Protein AF-A0A5T1RJD1-F1 (afdb_monomer)

Structure (mmCIF, N/CA/C/O backbone):
data_AF-A0A5T1RJD1-F1
#
_entry.id   AF-A0A5T1RJD1-F1
#
loop_
_atom_site.group_PDB
_atom_site.id
_atom_site.type_symbol
_atom_site.label_atom_id
_atom_site.label_alt_id
_atom_site.label_comp_id
_atom_site.label_asym_id
_atom_site.label_entity_id
_atom_site.label_seq_id
_atom_site.pdbx_PDB_ins_code
_atom_site.Cartn_x
_atom_site.Cartn_y
_atom_site.Cartn_z
_atom_site.occupancy
_atom_site.B_iso_or_equiv
_atom_site.auth_seq_id
_atom_site.auth_comp_id
_atom_site.auth_asym_id
_atom_site.auth_atom_id
_atom_site.pdbx_PDB_model_num
ATOM 1 N N . LYS A 1 1 ? -13.302 -8.783 0.224 1.00 84.00 1 LYS A N 1
ATOM 2 C CA . LYS A 1 1 ? -13.433 -9.454 1.541 1.00 84.00 1 LYS A CA 1
ATOM 3 C C . LYS A 1 1 ? -14.315 -8.735 2.582 1.00 84.00 1 LYS A C 1
ATOM 5 O O . LYS A 1 1 ? -15.089 -9.413 3.242 1.00 84.00 1 LYS A O 1
ATOM 10 N N . TYR A 1 2 ? -14.283 -7.399 2.720 1.00 90.81 2 TYR A N 1
ATOM 11 C CA . TYR A 1 2 ? -14.983 -6.676 3.805 1.00 90.81 2 TYR A CA 1
ATOM 12 C C . TYR A 1 2 ? -16.125 -5.749 3.321 1.00 90.81 2 TYR A C 1
ATOM 14 O O . TYR A 1 2 ? -15.949 -4.535 3.278 1.00 90.81 2 TYR A O 1
ATOM 22 N N . PRO A 1 3 ? -17.316 -6.272 2.962 1.00 91.12 3 PRO A N 1
ATOM 23 C CA . PRO A 1 3 ? -18.386 -5.473 2.345 1.00 91.12 3 PRO A CA 1
ATOM 24 C C . PRO A 1 3 ? -19.071 -4.476 3.295 1.00 91.12 3 PRO A C 1
ATOM 26 O O . PRO A 1 3 ? -19.774 -3.583 2.838 1.00 91.12 3 PRO A O 1
ATOM 29 N N . LYS A 1 4 ? -18.894 -4.636 4.613 1.00 92.31 4 LYS A N 1
ATOM 30 C CA . LYS A 1 4 ? -19.453 -3.749 5.651 1.00 92.31 4 LYS A CA 1
ATOM 31 C C . LYS A 1 4 ? -18.432 -2.740 6.186 1.00 92.31 4 LYS A C 1
ATOM 33 O O . LYS A 1 4 ? -18.689 -2.096 7.197 1.00 92.31 4 LYS A O 1
ATOM 38 N N . VAL A 1 5 ? -17.270 -2.636 5.544 1.00 93.19 5 VAL A N 1
ATOM 39 C CA . VAL A 1 5 ? -16.204 -1.710 5.930 1.00 93.19 5 VAL A CA 1
ATOM 40 C C . VAL A 1 5 ? -16.118 -0.605 4.891 1.00 93.19 5 VAL A C 1
ATOM 42 O O . VAL A 1 5 ? -16.161 -0.859 3.690 1.00 93.19 5 VAL A O 1
ATOM 45 N N . THR A 1 6 ? -16.005 0.634 5.354 1.00 92.44 6 THR A N 1
ATOM 46 C CA . THR A 1 6 ? -15.785 1.805 4.505 1.00 92.44 6 THR A CA 1
ATOM 47 C C . THR A 1 6 ? -14.609 2.590 5.057 1.00 92.44 6 THR A C 1
ATOM 49 O O . THR A 1 6 ? -14.565 2.879 6.250 1.00 92.44 6 THR A O 1
ATOM 52 N N . PHE A 1 7 ? -13.664 2.936 4.185 1.00 91.44 7 PHE A N 1
ATOM 53 C CA . PHE A 1 7 ? -12.556 3.821 4.522 1.00 91.44 7 PHE A CA 1
ATOM 54 C C . PHE A 1 7 ? -12.954 5.258 4.207 1.00 91.44 7 PHE A C 1
ATOM 56 O O . PHE A 1 7 ? -13.388 5.561 3.095 1.00 91.44 7 PHE A O 1
ATOM 63 N N . ILE A 1 8 ? -12.804 6.137 5.193 1.00 89.12 8 ILE A N 1
ATOM 64 C CA . ILE A 1 8 ? -13.094 7.564 5.072 1.00 89.12 8 ILE A CA 1
ATOM 65 C C . ILE A 1 8 ? -11.790 8.309 5.322 1.00 89.12 8 ILE A C 1
ATOM 67 O O . ILE A 1 8 ? -11.074 8.012 6.277 1.00 89.12 8 ILE A O 1
ATOM 71 N N . ALA A 1 9 ? -11.472 9.269 4.455 1.00 88.12 9 ALA A N 1
ATOM 72 C CA . ALA A 1 9 ? -10.319 10.131 4.662 1.00 88.12 9 ALA A CA 1
ATOM 73 C C . ALA A 1 9 ? -10.529 10.958 5.939 1.00 88.12 9 ALA A C 1
ATOM 75 O O . ALA A 1 9 ? -11.438 11.782 6.005 1.00 88.12 9 ALA A O 1
ATOM 76 N N . GLY A 1 10 ? -9.692 10.720 6.949 1.00 82.31 10 GLY A N 1
ATOM 77 C CA . GLY A 1 10 ? -9.812 11.373 8.253 1.00 82.31 10 GLY A CA 1
ATOM 78 C C . GLY A 1 10 ? -9.209 12.781 8.327 1.00 82.31 10 GLY A C 1
ATOM 79 O O . GLY A 1 10 ? -9.414 13.477 9.316 1.00 82.31 10 GLY A O 1
ATOM 80 N N . GLY A 1 11 ? -8.497 13.219 7.284 1.00 82.12 11 GLY A N 1
ATOM 81 C CA . GLY A 1 11 ? -7.815 14.513 7.257 1.00 82.12 11 GLY A CA 1
ATOM 82 C C . GLY A 1 11 ? -6.465 14.465 7.974 1.00 82.12 11 GLY A C 1
ATOM 83 O O . GLY A 1 11 ? -5.672 13.561 7.730 1.00 82.12 11 GLY A O 1
ATOM 84 N N . ASN A 1 12 ? -6.185 15.461 8.813 1.00 80.88 12 ASN A N 1
ATOM 85 C CA . ASN A 1 12 ? -4.912 15.581 9.524 1.00 80.88 12 ASN A CA 1
ATOM 86 C C . ASN A 1 12 ? -4.795 14.536 10.651 1.00 80.88 12 ASN A C 1
ATOM 88 O O . ASN A 1 12 ? -5.691 14.424 11.490 1.00 80.88 12 ASN A O 1
ATOM 92 N N . CYS A 1 13 ? -3.667 13.820 10.705 1.00 78.25 13 CYS A N 1
ATOM 93 C CA . CYS A 1 13 ? -3.349 12.858 11.763 1.00 78.25 13 CYS A CA 1
ATOM 94 C C . CYS A 1 13 ? -3.460 13.464 13.170 1.00 78.25 13 CYS A C 1
ATOM 96 O O . CYS A 1 13 ? -4.015 12.825 14.061 1.00 78.25 13 CYS A O 1
ATOM 98 N N . GLU A 1 14 ? -3.010 14.706 13.368 1.00 81.81 14 GLU A N 1
ATOM 99 C CA . GLU A 1 14 ? -3.071 15.366 14.680 1.00 81.81 14 GLU A CA 1
ATOM 100 C C . GLU A 1 14 ? -4.502 15.647 15.135 1.00 81.81 14 GLU A C 1
ATOM 102 O O . GLU A 1 14 ? -4.802 15.605 16.326 1.00 81.81 14 GLU A O 1
ATOM 107 N N . ASP A 1 15 ? -5.419 15.880 14.197 1.00 81.62 15 ASP A N 1
ATOM 108 C CA . ASP A 1 15 ? -6.827 16.042 14.539 1.00 81.62 15 ASP A CA 1
ATOM 109 C C . ASP A 1 15 ? -7.476 14.695 14.854 1.00 81.62 15 ASP A C 1
ATOM 111 O O . ASP A 1 15 ? -8.318 14.621 15.747 1.00 81.62 15 ASP A O 1
ATOM 115 N N . LEU A 1 16 ? -7.087 13.614 14.171 1.00 83.31 16 LEU A N 1
ATOM 116 C CA . LEU A 1 16 ? -7.596 12.267 14.455 1.00 83.31 16 LEU A CA 1
ATOM 117 C C . LEU A 1 16 ? -7.187 11.760 15.841 1.00 83.31 16 LEU A C 1
ATOM 119 O O . LEU A 1 16 ? -7.964 11.038 16.470 1.00 83.31 16 LEU A O 1
ATOM 123 N N . LYS A 1 17 ? -6.013 12.165 16.336 1.00 82.69 17 LYS A N 1
ATOM 124 C CA . LYS A 1 17 ? -5.526 11.819 17.680 1.00 82.69 17 LYS A CA 1
ATOM 125 C C . LYS A 1 17 ? -6.353 12.438 18.809 1.00 82.69 17 LYS A C 1
ATOM 127 O O . LYS A 1 17 ? -6.344 11.916 19.913 1.00 82.69 17 LYS A O 1
ATOM 132 N N . LYS A 1 18 ? -7.098 13.516 18.551 1.00 83.12 18 LYS A N 1
ATOM 133 C CA . LYS A 1 18 ? -7.912 14.177 19.579 1.00 83.12 18 LYS A CA 1
ATOM 134 C C . LYS A 1 18 ? -9.168 13.368 19.914 1.00 83.12 18 LYS A C 1
ATOM 136 O O . LYS A 1 18 ? -9.891 12.906 19.022 1.00 83.12 18 LYS A O 1
ATOM 141 N N . ASP A 1 19 ? -9.477 13.269 21.204 1.00 74.19 19 ASP A N 1
ATOM 142 C CA . ASP A 1 19 ? -10.718 12.659 21.707 1.00 74.19 19 ASP A CA 1
ATOM 143 C C . ASP A 1 19 ? -11.966 13.465 21.323 1.00 74.19 19 ASP A C 1
ATOM 145 O O . ASP A 1 19 ? -13.071 12.932 21.210 1.00 74.19 19 ASP A O 1
ATOM 149 N N . ASP A 1 20 ? -11.811 14.769 21.091 1.00 77.69 20 ASP A N 1
ATOM 150 C CA . ASP A 1 20 ? -12.900 15.668 20.730 1.00 77.69 20 ASP A CA 1
ATOM 151 C C . ASP A 1 20 ? -13.057 15.903 19.226 1.00 77.69 20 ASP A C 1
ATOM 153 O O . ASP A 1 20 ? -13.802 16.804 18.835 1.00 77.69 20 ASP A O 1
ATOM 157 N N . ASN A 1 21 ? -12.435 15.063 18.390 1.00 82.69 21 ASN A N 1
ATOM 158 C CA . ASN A 1 21 ? -12.548 15.161 16.940 1.00 82.69 21 ASN A CA 1
ATOM 159 C C . ASN A 1 21 ? -14.026 15.192 16.505 1.00 82.69 21 ASN A C 1
ATOM 161 O O . ASN A 1 21 ? -14.750 14.194 16.584 1.00 82.69 21 ASN A O 1
ATOM 165 N N . GLN A 1 22 ? -14.470 16.360 16.033 1.00 83.88 22 GLN A N 1
ATOM 166 C CA . GLN A 1 22 ? -15.875 16.617 15.714 1.00 83.88 22 GLN A CA 1
ATOM 167 C C . GLN A 1 22 ? -16.388 15.717 14.587 1.00 83.88 22 GLN A C 1
ATOM 169 O O . GLN A 1 22 ? -17.535 15.278 14.634 1.00 83.88 22 GLN A O 1
ATOM 174 N N . SER A 1 23 ? -15.539 15.403 13.606 1.00 84.31 23 SER A N 1
ATOM 175 C CA . SER A 1 23 ? -15.890 14.523 12.490 1.00 84.31 23 SER A CA 1
ATOM 176 C C . SER A 1 23 ? -16.157 13.099 12.969 1.00 84.31 23 SER A C 1
ATOM 178 O O . SER A 1 23 ? -17.139 12.489 12.555 1.00 84.31 23 SER A O 1
ATOM 180 N N . VAL A 1 24 ? -15.326 12.580 13.879 1.00 86.62 24 VAL A N 1
ATOM 181 C CA . VAL A 1 24 ? -15.525 11.251 14.474 1.00 86.62 24 VAL A CA 1
ATOM 182 C C . VAL A 1 24 ? -16.795 11.233 15.318 1.00 86.62 24 VAL A C 1
ATOM 184 O O . VAL A 1 24 ? -17.649 10.387 15.079 1.00 86.62 24 VAL A O 1
ATOM 187 N N . LYS A 1 25 ? -16.993 12.219 16.201 1.00 88.06 25 LYS A N 1
ATOM 188 C CA . LYS A 1 25 ? -18.215 12.326 17.021 1.00 88.06 25 LYS A CA 1
ATOM 189 C C . LYS A 1 25 ? -19.490 12.402 16.180 1.00 88.06 25 LYS A C 1
ATOM 191 O O . LYS A 1 25 ? -20.503 11.793 16.518 1.00 88.06 25 LYS A O 1
ATOM 196 N N . LEU A 1 26 ? -19.448 13.136 15.068 1.00 89.12 26 LEU A N 1
ATOM 197 C CA . LEU A 1 26 ? -20.565 13.212 14.131 1.00 89.12 26 LEU A CA 1
ATOM 198 C C . LEU A 1 26 ? -20.851 11.848 13.488 1.00 89.12 26 LEU A C 1
ATOM 200 O O . LEU A 1 26 ? -22.011 11.452 13.388 1.00 89.12 26 LEU A O 1
ATOM 204 N N . LEU A 1 27 ? -19.811 11.118 13.075 1.00 89.25 27 LEU A N 1
ATOM 205 C CA . LEU A 1 27 ? -19.966 9.775 12.518 1.00 89.25 27 LEU A CA 1
ATOM 206 C C . LEU A 1 27 ? -20.512 8.787 13.556 1.00 89.25 27 LEU A C 1
ATOM 208 O O . LEU A 1 27 ? -21.395 8.007 13.213 1.00 89.25 27 LEU A O 1
ATOM 212 N N . GLU A 1 28 ? -20.060 8.844 14.811 1.00 89.69 28 GLU A N 1
ATOM 213 C CA . GLU A 1 28 ? -20.589 8.011 15.906 1.00 89.69 28 GLU A CA 1
ATOM 214 C C . GLU A 1 28 ? -22.075 8.290 16.153 1.00 89.69 28 GLU A C 1
ATOM 216 O O . GLU A 1 28 ? -22.863 7.363 16.339 1.00 89.69 28 GLU A O 1
ATOM 221 N N . TYR A 1 29 ? -22.476 9.563 16.092 1.00 91.44 29 TYR A N 1
ATOM 222 C CA . TYR A 1 29 ? -23.868 9.971 16.258 1.00 91.44 29 TYR A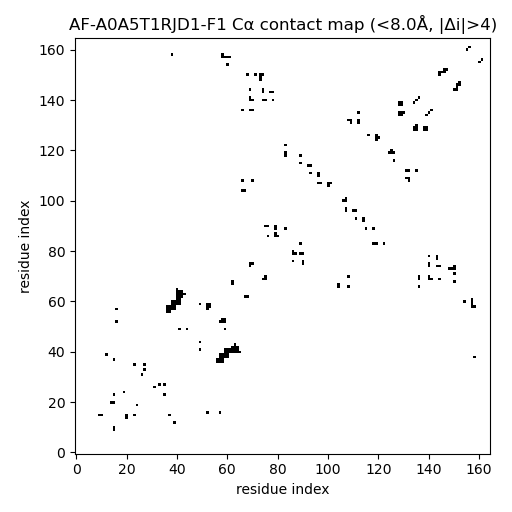 CA 1
ATOM 223 C C . TYR A 1 29 ? -24.771 9.489 15.112 1.00 91.44 29 TYR A C 1
ATOM 225 O O . TYR A 1 29 ? -25.875 9.002 15.355 1.00 91.44 29 TYR A O 1
ATOM 233 N N . ILE A 1 30 ? -24.315 9.606 13.859 1.00 93.88 30 ILE A N 1
ATOM 234 C CA . ILE A 1 30 ? -25.089 9.202 12.671 1.00 93.88 30 ILE A CA 1
ATOM 235 C C . ILE A 1 30 ? -25.097 7.674 12.498 1.00 93.88 30 ILE A C 1
ATOM 237 O O . ILE A 1 30 ? -26.081 7.107 12.019 1.00 93.88 30 ILE A O 1
ATOM 241 N N . LEU A 1 31 ? -24.015 6.994 12.888 1.00 92.06 31 LEU A N 1
ATOM 242 C CA . LEU A 1 31 ? -23.809 5.555 12.712 1.00 92.06 31 LEU A CA 1
ATOM 243 C C . LEU A 1 31 ? -23.624 4.837 14.065 1.00 92.06 31 LEU A C 1
ATOM 245 O O . LEU A 1 31 ? -22.618 4.156 14.266 1.00 92.06 31 LEU A O 1
ATOM 249 N N . PRO 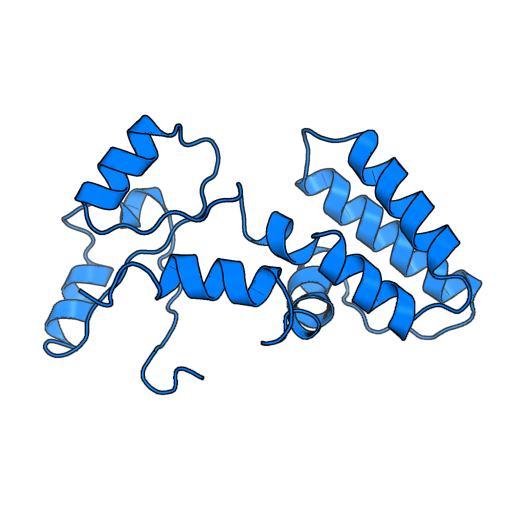A 1 32 ? -24.611 4.886 14.979 1.00 88.31 32 PRO A N 1
ATOM 250 C CA . PRO A 1 32 ? -24.452 4.434 16.368 1.00 88.31 32 PRO A CA 1
ATOM 251 C C . PRO A 1 32 ? -24.242 2.920 16.529 1.00 88.31 32 PRO A C 1
ATOM 253 O O . PRO A 1 32 ? -23.938 2.443 17.617 1.00 88.31 32 PRO A O 1
ATOM 256 N N . LYS A 1 33 ? -24.443 2.138 15.462 1.00 91.69 33 LYS A N 1
ATOM 257 C CA . LYS A 1 33 ? -24.231 0.681 15.436 1.00 91.69 33 LYS A CA 1
ATOM 258 C C . LYS A 1 33 ? -22.990 0.275 14.633 1.00 91.69 33 LYS A C 1
ATOM 260 O O . LYS A 1 33 ? -22.829 -0.903 14.319 1.00 91.69 33 LYS A O 1
ATOM 265 N N . THR A 1 34 ? -22.139 1.234 14.278 1.00 91.50 34 THR A N 1
ATOM 266 C CA . THR A 1 34 ? -20.908 1.009 13.518 1.00 91.50 34 THR A CA 1
ATOM 267 C C . THR A 1 34 ? -19.705 1.181 14.432 1.00 91.50 34 THR A C 1
ATOM 269 O O . THR A 1 34 ? -19.610 2.155 15.171 1.00 91.50 34 THR A O 1
ATOM 272 N N . LYS A 1 35 ? -18.754 0.246 14.359 1.00 89.69 35 LYS A N 1
ATOM 273 C CA . LYS A 1 35 ? -17.452 0.402 15.012 1.00 89.69 35 LYS A CA 1
ATOM 274 C C . LYS A 1 35 ? -16.607 1.373 14.192 1.00 89.69 35 LYS A C 1
ATOM 276 O O . LYS A 1 35 ? -16.304 1.086 13.033 1.00 89.69 35 LYS A O 1
ATOM 281 N N . ILE A 1 36 ? -16.230 2.498 14.789 1.00 89.56 36 ILE A N 1
ATOM 282 C CA . ILE A 1 36 ? -15.302 3.448 14.176 1.00 89.56 36 ILE A CA 1
ATOM 283 C C . ILE A 1 36 ? -13.891 3.114 14.639 1.00 89.56 36 ILE A C 1
ATOM 285 O O . ILE A 1 36 ? -13.638 2.942 15.827 1.00 89.56 36 ILE A O 1
ATOM 289 N N . ILE A 1 37 ? -12.983 2.991 13.677 1.00 89.19 37 ILE A N 1
ATOM 290 C CA . ILE A 1 37 ? -11.575 2.691 13.913 1.00 89.19 37 ILE A CA 1
ATOM 291 C C . ILE A 1 37 ? -10.772 3.829 13.298 1.00 89.19 37 ILE A C 1
ATOM 293 O O . ILE A 1 37 ? -10.942 4.146 12.119 1.00 89.19 37 ILE A O 1
ATOM 297 N N . LYS A 1 38 ? -9.901 4.440 14.100 1.00 91.88 38 LYS A N 1
ATOM 298 C CA . LYS A 1 38 ? -8.934 5.429 13.623 1.00 91.88 38 LYS A CA 1
ATOM 299 C C . LYS A 1 38 ? -7.695 4.679 13.132 1.00 91.88 38 LYS A C 1
ATOM 301 O O . LYS A 1 38 ? -7.198 3.804 13.837 1.00 91.88 38 LYS A O 1
ATOM 306 N N . LEU A 1 39 ? -7.220 5.007 11.934 1.00 92.50 39 LEU A N 1
ATOM 307 C CA . LEU A 1 39 ? -6.026 4.423 11.322 1.00 92.50 39 LEU A CA 1
ATOM 308 C C . LEU A 1 39 ? -5.099 5.555 10.884 1.00 92.50 39 LEU A C 1
ATOM 310 O O . LEU A 1 39 ? -5.549 6.452 10.170 1.00 92.50 39 LEU A O 1
ATOM 314 N N . ILE A 1 40 ? -3.835 5.499 11.295 1.00 92.88 40 ILE A N 1
ATOM 315 C CA . ILE A 1 40 ? -2.814 6.480 10.914 1.00 92.88 40 ILE A CA 1
ATOM 316 C C . ILE A 1 40 ? -1.527 5.800 10.436 1.00 92.88 40 ILE A C 1
ATOM 318 O O . ILE A 1 40 ? -1.244 4.646 10.773 1.00 92.88 40 ILE A O 1
ATOM 322 N N . ASP A 1 41 ? -0.747 6.546 9.660 1.00 91.81 41 ASP A N 1
ATOM 323 C CA . ASP A 1 41 ? 0.623 6.194 9.301 1.00 91.81 41 ASP A CA 1
ATOM 324 C C . ASP A 1 41 ? 1.522 6.133 10.550 1.00 91.81 41 ASP A C 1
ATOM 326 O O . ASP A 1 41 ? 1.251 6.778 11.567 1.00 91.81 41 ASP A O 1
ATOM 330 N N . ARG A 1 42 ? 2.603 5.343 10.490 1.00 91.44 42 ARG A N 1
ATOM 331 C CA . ARG A 1 42 ? 3.578 5.297 11.590 1.00 91.44 42 ARG A CA 1
ATOM 332 C C . ARG A 1 42 ? 4.386 6.580 11.685 1.00 91.44 42 ARG A C 1
ATOM 334 O O . ARG A 1 42 ? 4.779 6.958 12.785 1.00 91.44 42 ARG A O 1
ATOM 341 N N . ASP A 1 43 ? 4.664 7.223 10.557 1.00 89.25 43 ASP A N 1
ATOM 342 C CA . ASP A 1 43 ? 5.587 8.350 10.460 1.00 89.25 43 ASP A CA 1
ATOM 343 C C . ASP A 1 43 ? 6.897 8.054 11.214 1.00 89.25 43 ASP A C 1
ATOM 345 O O . ASP A 1 43 ? 7.582 7.068 10.932 1.00 89.25 43 ASP A O 1
ATOM 349 N N . THR A 1 44 ? 7.229 8.888 12.198 1.00 89.12 44 THR A N 1
ATOM 350 C CA . THR A 1 44 ? 8.409 8.765 13.057 1.00 89.12 44 THR A CA 1
ATOM 351 C C . THR A 1 44 ? 8.062 8.324 14.479 1.00 89.12 44 THR A C 1
ATOM 353 O O . THR A 1 44 ? 8.912 8.450 15.357 1.00 89.12 44 THR A O 1
ATOM 356 N N . HIS A 1 45 ? 6.839 7.833 14.727 1.00 90.56 45 HIS A N 1
ATOM 357 C CA . HIS A 1 45 ? 6.421 7.434 16.070 1.00 90.56 45 HIS A CA 1
ATOM 358 C C . HIS A 1 45 ? 7.276 6.267 16.589 1.00 90.56 45 HIS A C 1
ATOM 360 O O . HIS A 1 45 ? 7.524 5.257 15.909 1.00 90.56 45 HIS A O 1
ATOM 366 N N . THR A 1 46 ? 7.721 6.423 17.828 1.00 93.19 46 THR A N 1
ATOM 367 C CA . THR A 1 46 ? 8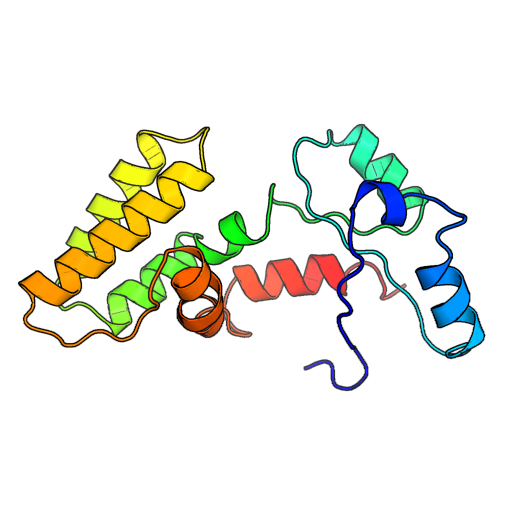.422 5.412 18.615 1.00 93.19 46 THR A CA 1
ATOM 368 C C . THR A 1 46 ? 7.473 4.291 19.033 1.00 93.19 46 THR A C 1
ATOM 370 O O . THR A 1 46 ? 6.250 4.433 19.010 1.00 93.19 46 THR A O 1
ATOM 373 N N . ASP A 1 47 ? 8.025 3.152 19.449 1.00 93.38 47 ASP A N 1
ATOM 374 C CA . ASP A 1 47 ? 7.198 2.036 19.919 1.00 93.38 47 ASP A CA 1
ATOM 375 C C . ASP A 1 47 ? 6.408 2.375 21.196 1.00 93.38 47 ASP A C 1
ATOM 377 O O . ASP A 1 47 ? 5.355 1.785 21.432 1.00 93.38 47 ASP A O 1
ATOM 381 N N . GLU A 1 48 ? 6.887 3.319 22.013 1.00 94.56 48 GLU A N 1
ATOM 382 C CA . GLU A 1 48 ? 6.167 3.819 23.192 1.00 94.56 48 GLU A CA 1
ATOM 383 C C . GLU A 1 48 ? 4.968 4.680 22.785 1.00 94.56 48 GLU A C 1
ATOM 385 O O . GLU A 1 48 ? 3.846 4.379 23.186 1.00 94.56 48 GLU A O 1
ATOM 390 N N . GLU A 1 49 ? 5.160 5.649 21.886 1.00 92.94 49 GLU A N 1
ATOM 391 C CA . GLU A 1 49 ? 4.059 6.462 21.349 1.00 92.94 49 GLU A CA 1
ATOM 392 C C . GLU A 1 49 ? 3.003 5.598 20.649 1.00 92.94 49 GLU A C 1
ATOM 394 O O . GLU A 1 49 ? 1.802 5.828 20.786 1.00 92.94 49 GLU A O 1
ATOM 399 N N . ILE A 1 50 ? 3.427 4.554 19.933 1.00 93.25 50 ILE A N 1
ATOM 400 C CA . ILE A 1 50 ? 2.508 3.599 19.306 1.00 93.25 50 ILE A CA 1
ATOM 401 C C . ILE A 1 50 ? 1.694 2.844 20.357 1.00 93.25 50 ILE A C 1
ATOM 403 O O . ILE A 1 50 ? 0.506 2.603 20.140 1.00 93.25 50 ILE A O 1
ATOM 407 N N . LYS A 1 51 ? 2.284 2.448 21.490 1.00 91.94 51 LYS A N 1
ATOM 408 C CA . LYS A 1 51 ? 1.526 1.807 22.579 1.00 91.94 51 LYS A CA 1
ATOM 409 C C . LYS A 1 51 ? 0.472 2.756 23.138 1.00 91.94 51 LYS A C 1
ATOM 411 O O . LYS A 1 51 ? -0.676 2.341 23.285 1.00 91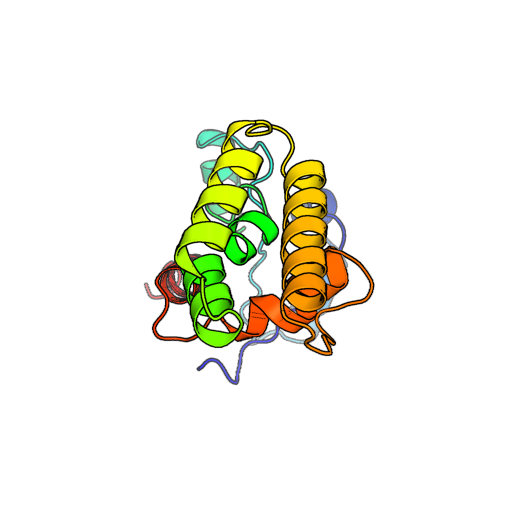.94 51 LYS A O 1
ATOM 416 N N . ASP A 1 52 ? 0.827 4.016 23.363 1.00 92.44 52 ASP A N 1
ATOM 417 C CA . ASP A 1 52 ? -0.105 5.023 23.874 1.00 92.44 52 ASP A CA 1
ATOM 418 C C . ASP A 1 52 ? -1.255 5.297 22.895 1.00 92.44 52 ASP A C 1
ATOM 420 O O . ASP A 1 52 ? -2.415 5.352 23.301 1.00 92.44 52 ASP A O 1
ATOM 424 N N . LEU A 1 53 ? -0.965 5.371 21.594 1.00 91.81 53 LEU A N 1
ATOM 425 C CA . LEU A 1 53 ? -1.978 5.513 20.543 1.00 91.81 53 LEU A CA 1
ATOM 426 C C . LEU A 1 53 ? -2.896 4.285 20.453 1.00 91.81 53 LEU A C 1
ATOM 428 O O . LEU A 1 53 ? -4.115 4.427 20.342 1.00 91.81 53 LEU A O 1
ATOM 432 N N . ASN A 1 54 ? -2.343 3.073 20.568 1.00 90.31 54 ASN A N 1
ATOM 433 C CA . ASN A 1 54 ? -3.152 1.852 20.596 1.00 90.31 54 ASN A CA 1
ATOM 434 C C . ASN A 1 54 ? -4.071 1.809 21.831 1.00 90.31 54 ASN A C 1
ATOM 436 O O . ASN A 1 54 ? -5.217 1.382 21.708 1.00 90.31 54 ASN A O 1
ATOM 440 N N . ASN A 1 55 ? -3.618 2.301 22.993 1.00 88.06 55 ASN A N 1
ATOM 441 C CA . ASN A 1 55 ? -4.454 2.423 24.197 1.00 88.06 55 ASN A CA 1
ATOM 442 C C . ASN A 1 55 ? -5.632 3.399 24.001 1.00 88.06 55 ASN A C 1
ATOM 444 O O . ASN A 1 55 ? -6.652 3.279 24.676 1.00 88.06 55 ASN A O 1
ATOM 448 N N . GLN A 1 56 ? -5.522 4.328 23.047 1.00 87.12 56 GLN A N 1
ATOM 449 C CA . GLN A 1 56 ? -6.587 5.246 22.625 1.00 87.12 56 GLN A CA 1
ATOM 450 C C . GLN A 1 56 ? -7.449 4.680 21.478 1.00 87.12 56 GLN A C 1
ATOM 452 O O . GLN A 1 56 ? -8.208 5.413 20.844 1.00 87.12 56 GLN A O 1
ATOM 457 N N . ASN A 1 57 ? -7.351 3.376 21.188 1.00 86.88 57 ASN A N 1
ATOM 458 C CA . ASN A 1 57 ? -8.022 2.708 20.066 1.00 86.88 57 ASN A CA 1
ATOM 459 C C . ASN A 1 57 ? -7.660 3.282 18.680 1.00 86.88 57 ASN A C 1
ATOM 461 O O . ASN A 1 57 ? -8.458 3.217 17.739 1.00 86.88 57 ASN A O 1
ATOM 465 N N . ILE A 1 58 ? -6.452 3.835 18.535 1.00 91.31 58 ILE A N 1
ATOM 466 C CA . ILE A 1 58 ? -5.904 4.280 17.252 1.00 91.31 58 ILE A CA 1
ATOM 467 C C . ILE A 1 58 ? -4.966 3.194 16.731 1.00 91.31 58 ILE A C 1
ATOM 469 O O . ILE A 1 58 ? -3.953 2.878 17.351 1.00 91.31 58 ILE A O 1
ATOM 473 N N . ILE A 1 59 ? -5.293 2.633 15.569 1.00 93.44 59 ILE A N 1
ATOM 474 C CA . ILE A 1 59 ? -4.413 1.701 14.869 1.00 93.44 59 ILE A CA 1
ATOM 475 C C . ILE A 1 59 ? -3.330 2.506 14.156 1.00 93.44 59 ILE A C 1
ATOM 477 O O . ILE A 1 59 ? -3.618 3.432 13.397 1.00 93.44 59 ILE A O 1
ATOM 481 N N . VAL A 1 60 ? -2.080 2.113 14.373 1.00 93.62 60 VAL A N 1
ATOM 482 C CA . VAL A 1 60 ? -0.916 2.664 13.677 1.00 93.62 60 VAL A CA 1
ATOM 483 C C . VAL A 1 60 ? -0.376 1.605 12.719 1.00 93.62 60 VAL A C 1
ATOM 485 O O . VAL A 1 60 ? -0.267 0.434 13.094 1.00 93.62 60 VAL A O 1
ATOM 488 N N . LEU A 1 61 ? -0.059 1.997 11.482 1.00 93.81 61 LEU A N 1
ATOM 489 C CA . LEU A 1 61 ? 0.619 1.116 10.528 1.00 93.81 61 LEU A CA 1
ATOM 490 C C . LEU A 1 61 ? 2.003 0.685 11.048 1.00 93.81 61 LEU A C 1
ATOM 492 O O . LEU A 1 61 ? 2.611 1.339 11.890 1.00 93.81 61 LEU A O 1
ATOM 496 N N . ASN A 1 62 ? 2.526 -0.432 10.542 1.00 91.31 62 ASN A N 1
ATOM 497 C CA . ASN A 1 62 ? 3.855 -0.907 10.942 1.00 91.31 62 ASN A CA 1
ATOM 498 C C . ASN A 1 62 ? 4.977 -0.129 10.246 1.00 91.31 62 ASN A C 1
ATOM 500 O O . ASN A 1 62 ? 6.040 0.075 10.830 1.00 91.31 62 ASN A O 1
ATOM 504 N N . LYS A 1 63 ? 4.754 0.275 8.990 1.00 90.81 63 LYS A N 1
ATOM 505 C CA . LYS A 1 63 ? 5.718 1.029 8.180 1.00 90.81 63 LYS A CA 1
ATOM 506 C C . LYS A 1 63 ? 5.392 2.521 8.213 1.00 90.81 63 LYS A C 1
ATOM 508 O O . LYS A 1 63 ? 4.257 2.903 8.485 1.00 90.81 63 LYS A O 1
ATOM 513 N N . ALA A 1 64 ? 6.398 3.347 7.914 1.00 88.00 64 ALA A N 1
ATOM 514 C CA . ALA A 1 64 ? 6.319 4.808 7.995 1.00 88.00 64 ALA A CA 1
ATOM 515 C C . ALA A 1 64 ? 5.093 5.390 7.279 1.00 88.00 64 ALA A C 1
ATOM 517 O O . ALA A 1 64 ? 4.454 6.276 7.823 1.00 88.00 64 ALA A O 1
ATOM 518 N N . ASN A 1 65 ? 4.761 4.885 6.088 1.00 88.75 65 ASN A N 1
ATOM 519 C CA . ASN A 1 65 ? 3.646 5.362 5.271 1.00 88.75 65 ASN A CA 1
ATOM 520 C C . ASN A 1 65 ? 3.161 4.289 4.284 1.00 88.75 65 ASN A C 1
ATOM 522 O O . ASN A 1 65 ? 3.830 3.271 4.063 1.00 88.75 65 ASN A O 1
ATOM 526 N N . LEU A 1 66 ? 2.017 4.545 3.644 1.00 89.56 66 LEU A N 1
ATOM 527 C CA . LEU A 1 66 ? 1.442 3.688 2.601 1.00 89.56 66 LEU A CA 1
ATOM 528 C C . LEU A 1 66 ? 2.374 3.460 1.400 1.00 89.56 66 LEU A C 1
ATOM 530 O O . LEU A 1 66 ? 2.384 2.364 0.835 1.00 89.56 66 LEU A O 1
ATOM 534 N N . GLU A 1 67 ? 3.186 4.444 1.010 1.00 89.62 67 GLU A N 1
ATOM 535 C CA . GLU A 1 67 ? 4.139 4.294 -0.093 1.00 89.62 67 GLU A CA 1
ATOM 536 C C . GLU A 1 67 ? 5.158 3.190 0.173 1.00 89.62 67 GLU A C 1
ATOM 538 O O . GLU A 1 67 ? 5.539 2.485 -0.759 1.00 89.62 67 GLU A O 1
ATOM 543 N N . THR A 1 68 ? 5.551 2.984 1.431 1.00 90.12 68 THR A N 1
ATOM 544 C CA . THR A 1 68 ? 6.478 1.908 1.807 1.00 90.12 68 THR A CA 1
ATOM 545 C C . THR A 1 68 ? 5.882 0.524 1.523 1.00 90.12 68 THR A C 1
ATOM 547 O O . THR A 1 68 ? 6.610 -0.395 1.159 1.00 90.12 68 THR A O 1
ATOM 550 N N . TYR A 1 69 ? 4.561 0.368 1.645 1.00 93.25 69 TYR A N 1
ATOM 551 C CA . TYR A 1 69 ? 3.866 -0.871 1.283 1.00 93.25 69 TYR A CA 1
ATOM 552 C C . TYR A 1 69 ? 3.732 -1.030 -0.236 1.00 93.25 69 TYR A C 1
ATOM 554 O O . TYR A 1 69 ? 3.914 -2.120 -0.768 1.00 93.25 69 TYR A O 1
ATOM 562 N N . LEU A 1 70 ? 3.433 0.060 -0.948 1.00 93.50 70 LEU A N 1
ATOM 563 C CA . LEU A 1 70 ? 3.275 0.047 -2.408 1.00 93.50 70 LEU A CA 1
ATOM 564 C C . LEU A 1 70 ? 4.601 -0.177 -3.143 1.00 93.50 70 LEU A C 1
ATOM 566 O O . LEU A 1 70 ? 4.615 -0.766 -4.218 1.00 93.50 70 LEU A O 1
ATOM 570 N N . LEU A 1 71 ? 5.703 0.297 -2.566 1.00 93.25 71 LEU A N 1
ATOM 571 C CA . LEU A 1 71 ? 7.062 0.121 -3.071 1.00 93.25 71 LEU A CA 1
ATOM 572 C C . LEU A 1 71 ? 7.771 -1.071 -2.428 1.00 93.25 71 LEU A C 1
ATOM 574 O O . LEU A 1 71 ? 8.994 -1.150 -2.518 1.00 93.25 71 LEU A O 1
ATOM 578 N N . ASP A 1 72 ? 7.060 -1.982 -1.768 1.00 94.06 72 ASP A N 1
ATOM 579 C CA . ASP A 1 72 ? 7.678 -3.196 -1.243 1.00 94.06 72 ASP A CA 1
ATOM 580 C C . ASP A 1 72 ? 8.269 -4.050 -2.379 1.00 94.06 72 ASP A C 1
ATOM 582 O O . ASP A 1 72 ? 7.791 -4.012 -3.518 1.00 94.06 72 ASP A O 1
ATOM 586 N N . ASP A 1 73 ? 9.335 -4.797 -2.084 1.00 94.31 73 ASP A N 1
ATOM 587 C CA . ASP A 1 73 ? 10.037 -5.607 -3.084 1.00 94.31 73 ASP A CA 1
ATOM 588 C C . ASP A 1 73 ? 9.112 -6.654 -3.715 1.00 94.31 73 ASP A C 1
ATOM 590 O O . ASP A 1 73 ? 9.184 -6.858 -4.924 1.00 94.31 73 ASP A O 1
ATOM 594 N N . GLU A 1 74 ? 8.182 -7.233 -2.944 1.00 96.56 74 GLU A N 1
ATOM 595 C CA . GLU A 1 74 ? 7.180 -8.173 -3.467 1.00 96.56 74 GLU A CA 1
ATOM 596 C C . GLU A 1 74 ? 6.314 -7.525 -4.561 1.00 96.56 74 GLU A C 1
ATOM 598 O O . GLU A 1 74 ? 6.088 -8.101 -5.627 1.00 96.56 74 GLU A O 1
ATOM 603 N N . ILE A 1 75 ? 5.845 -6.300 -4.320 1.00 96.81 75 ILE A N 1
ATOM 604 C CA . ILE A 1 75 ? 4.940 -5.589 -5.231 1.00 96.81 75 ILE A CA 1
ATOM 605 C C . ILE A 1 75 ? 5.680 -5.129 -6.488 1.00 96.81 75 ILE A C 1
ATOM 607 O O . ILE A 1 75 ? 5.160 -5.244 -7.601 1.00 96.81 75 ILE A O 1
ATOM 611 N N . LEU A 1 76 ? 6.909 -4.639 -6.325 1.00 95.69 76 LEU A N 1
ATOM 612 C CA . LEU A 1 76 ? 7.760 -4.231 -7.440 1.00 95.69 76 LEU A CA 1
ATOM 613 C C . LEU A 1 76 ? 8.185 -5.421 -8.302 1.00 95.69 76 LEU A C 1
ATOM 615 O O . LEU A 1 76 ? 8.227 -5.285 -9.525 1.00 95.69 76 LEU A O 1
ATOM 619 N N . GLU A 1 77 ? 8.464 -6.575 -7.696 1.00 96.75 77 GLU A N 1
ATOM 620 C CA . GLU A 1 77 ? 8.775 -7.812 -8.409 1.00 96.75 77 GLU A CA 1
ATOM 621 C C . GLU A 1 77 ? 7.600 -8.262 -9.277 1.00 96.75 77 GLU A C 1
ATOM 623 O O . GLU A 1 77 ? 7.773 -8.408 -10.489 1.00 96.75 77 GLU A O 1
ATOM 628 N N . LEU A 1 78 ? 6.399 -8.375 -8.698 1.00 97.38 78 LEU A N 1
ATOM 629 C CA . LEU A 1 78 ? 5.188 -8.732 -9.444 1.00 97.38 78 LEU A CA 1
ATOM 630 C C . LEU A 1 78 ? 4.906 -7.740 -10.580 1.00 97.38 78 LEU A C 1
ATOM 632 O O . LEU A 1 78 ? 4.559 -8.138 -11.696 1.00 97.38 78 LEU A O 1
ATOM 636 N N . PHE A 1 79 ? 5.086 -6.441 -10.324 1.00 96.12 79 PHE A N 1
ATOM 637 C CA . PHE A 1 79 ? 4.963 -5.421 -11.360 1.00 96.12 79 PHE A CA 1
ATOM 638 C C . PHE A 1 79 ? 5.974 -5.641 -12.486 1.00 96.12 79 PHE A C 1
ATOM 640 O O . PHE A 1 79 ? 5.592 -5.671 -13.656 1.00 96.12 79 PHE A O 1
ATOM 647 N N . CYS A 1 80 ? 7.257 -5.811 -12.170 1.00 95.75 80 CYS A N 1
ATOM 648 C CA . CYS A 1 80 ? 8.289 -5.923 -13.194 1.00 95.75 80 CYS A CA 1
ATOM 649 C C . CYS A 1 80 ? 8.139 -7.203 -14.022 1.00 95.75 80 CYS A C 1
ATOM 651 O O . CYS A 1 80 ? 8.225 -7.131 -15.247 1.00 95.75 80 CYS A O 1
ATOM 653 N N . GLN A 1 81 ? 7.846 -8.337 -13.380 1.00 96.25 81 GLN A N 1
ATOM 654 C CA . GLN A 1 81 ? 7.604 -9.621 -14.047 1.00 96.25 81 GLN A CA 1
ATOM 655 C C . GLN A 1 81 ? 6.473 -9.532 -15.079 1.00 96.25 81 GLN A C 1
ATOM 657 O O . GLN A 1 81 ? 6.588 -10.074 -16.176 1.00 96.25 81 GLN A O 1
ATOM 662 N N . ASN A 1 82 ? 5.403 -8.797 -14.766 1.00 94.38 82 ASN A N 1
ATOM 663 C CA . ASN A 1 82 ? 4.252 -8.673 -15.660 1.00 94.38 82 ASN A CA 1
ATOM 664 C C . ASN A 1 82 ? 4.455 -7.667 -16.803 1.00 94.38 82 ASN A C 1
ATOM 666 O O . ASN A 1 82 ? 3.667 -7.660 -17.749 1.00 94.38 82 ASN A O 1
ATOM 670 N N . ASN A 1 83 ? 5.461 -6.790 -16.724 1.00 93.44 83 ASN A N 1
ATOM 671 C CA . ASN A 1 83 ? 5.585 -5.652 -17.639 1.00 93.44 83 ASN A CA 1
ATOM 672 C C . ASN A 1 83 ? 6.877 -5.623 -18.458 1.00 93.44 83 ASN A C 1
ATOM 674 O O . ASN A 1 83 ? 6.883 -4.995 -19.521 1.00 93.44 83 ASN A O 1
ATOM 678 N N . PHE A 1 84 ? 7.946 -6.294 -18.028 1.00 94.62 84 PHE A N 1
ATOM 679 C CA . PHE A 1 84 ? 9.266 -6.207 -18.659 1.00 94.62 84 PHE A CA 1
ATOM 680 C C . PHE A 1 84 ? 9.820 -7.572 -19.029 1.00 94.62 84 PHE A C 1
ATOM 682 O O . PHE A 1 84 ? 9.624 -8.556 -18.324 1.00 94.62 84 PHE A O 1
ATOM 689 N N . THR A 1 85 ? 10.548 -7.610 -20.144 1.00 92.06 85 THR A N 1
ATOM 690 C CA . THR A 1 85 ? 11.171 -8.854 -20.618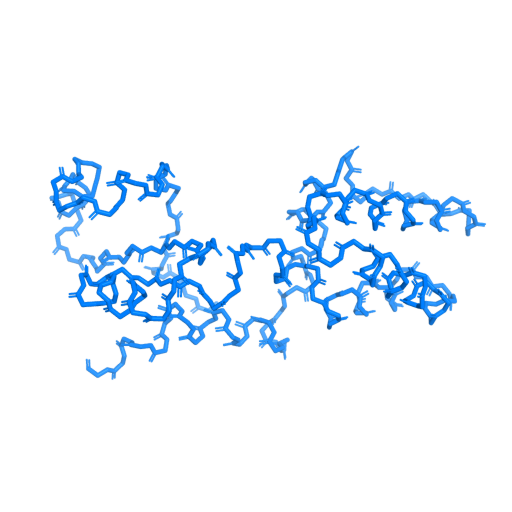 1.00 92.06 85 THR A CA 1
ATOM 691 C C . THR A 1 85 ? 12.389 -9.205 -19.765 1.00 92.06 85 THR A C 1
ATOM 693 O O . THR A 1 85 ? 12.552 -10.346 -19.346 1.00 92.06 85 THR A O 1
ATOM 696 N N . ASP A 1 86 ? 13.219 -8.204 -19.459 1.00 93.31 86 ASP A N 1
ATOM 697 C CA . ASP A 1 86 ? 14.397 -8.334 -18.593 1.00 93.31 86 ASP A CA 1
ATOM 698 C C . ASP A 1 86 ? 14.097 -7.760 -17.200 1.00 93.31 86 ASP A C 1
ATOM 700 O O . ASP A 1 86 ? 14.693 -6.782 -16.743 1.00 93.31 86 ASP A O 1
ATOM 704 N N . TYR A 1 87 ? 13.088 -8.328 -16.535 1.00 94.75 87 TYR A N 1
ATOM 705 C CA . TYR A 1 87 ? 12.604 -7.813 -15.253 1.00 94.75 87 TYR A CA 1
ATOM 706 C C . TYR A 1 87 ? 13.666 -7.884 -14.141 1.00 94.75 87 TYR A C 1
ATOM 708 O O . TYR A 1 87 ? 13.670 -7.033 -13.254 1.00 94.75 87 TYR A O 1
ATOM 716 N N . LEU A 1 88 ? 14.594 -8.848 -14.194 1.00 95.31 88 LEU A N 1
ATOM 717 C CA . LEU A 1 88 ? 15.671 -8.990 -13.205 1.00 95.31 88 LEU A CA 1
ATOM 718 C C . LEU A 1 88 ? 16.616 -7.789 -13.226 1.00 95.31 88 LEU A C 1
ATOM 720 O O . LEU A 1 88 ? 16.937 -7.238 -12.174 1.00 95.31 88 LEU A O 1
ATOM 724 N N . LYS A 1 89 ? 17.010 -7.332 -14.419 1.00 94.75 89 LYS A N 1
ATOM 725 C CA . LYS A 1 89 ? 17.836 -6.131 -14.570 1.00 94.75 89 LYS A CA 1
ATOM 726 C C . LYS A 1 89 ? 17.135 -4.884 -14.032 1.00 94.75 89 LYS A C 1
ATOM 728 O O . LYS A 1 89 ? 17.769 -4.042 -13.398 1.00 94.75 89 LYS A O 1
ATOM 733 N N . VAL A 1 90 ? 15.827 -4.776 -14.259 1.00 94.50 90 VAL A N 1
ATOM 734 C CA . VAL A 1 90 ? 15.012 -3.659 -13.757 1.00 94.50 90 VAL A CA 1
ATOM 735 C C . VAL A 1 90 ? 14.947 -3.679 -12.230 1.00 94.50 90 VAL A C 1
ATOM 737 O O . VAL A 1 90 ? 15.118 -2.639 -11.596 1.00 94.50 90 VAL A O 1
ATOM 740 N N . LEU A 1 91 ? 14.761 -4.855 -11.625 1.00 95.19 91 LEU A N 1
ATOM 741 C CA . LEU A 1 91 ? 14.750 -5.004 -10.169 1.00 95.19 91 LEU A CA 1
ATOM 742 C C . LEU A 1 91 ? 16.097 -4.653 -9.538 1.00 95.19 91 LEU A C 1
ATOM 744 O O . LEU A 1 91 ? 16.120 -3.959 -8.525 1.00 95.19 91 LEU A O 1
ATOM 748 N N . GLU A 1 92 ? 17.213 -5.060 -10.143 1.00 94.94 92 GLU A N 1
ATOM 749 C CA . GLU A 1 92 ? 18.548 -4.664 -9.678 1.00 94.94 92 GLU A CA 1
ATOM 750 C C . GLU A 1 92 ? 18.737 -3.139 -9.714 1.00 94.94 92 GLU A C 1
ATOM 752 O O . GLU A 1 92 ? 19.219 -2.553 -8.744 1.00 94.94 92 GLU A O 1
ATOM 757 N N . GLN A 1 93 ? 18.270 -2.467 -10.772 1.00 93.75 93 GLN A N 1
ATOM 758 C CA . GLN A 1 93 ? 18.298 -1.004 -10.843 1.00 93.75 93 GLN A CA 1
ATOM 759 C C . GLN A 1 93 ? 17.450 -0.356 -9.736 1.00 93.75 93 GLN A C 1
ATOM 761 O O . GLN A 1 93 ? 17.880 0.615 -9.113 1.00 93.75 93 GLN A O 1
ATOM 766 N N . ILE A 1 94 ? 16.259 -0.890 -9.453 1.00 93.56 94 ILE A N 1
ATOM 767 C CA . ILE A 1 94 ? 15.397 -0.372 -8.382 1.00 93.56 94 ILE A CA 1
ATOM 768 C C . ILE A 1 94 ? 16.041 -0.564 -7.004 1.00 93.56 94 ILE A C 1
ATOM 770 O O . ILE A 1 94 ? 15.996 0.349 -6.179 1.00 93.56 94 ILE A O 1
ATOM 774 N N . LYS A 1 95 ? 16.677 -1.713 -6.749 1.00 92.06 95 LYS A N 1
ATOM 775 C CA . LYS A 1 95 ? 17.401 -1.956 -5.492 1.00 92.06 95 LYS A CA 1
ATOM 776 C C . LYS A 1 95 ? 18.518 -0.938 -5.282 1.00 92.06 95 LYS A C 1
ATOM 778 O O . LYS A 1 95 ? 18.652 -0.418 -4.179 1.00 92.06 95 LYS A O 1
ATOM 783 N N . GLN A 1 96 ? 19.273 -0.611 -6.332 1.00 91.56 96 GLN A N 1
ATOM 784 C CA . GLN A 1 96 ? 20.321 0.413 -6.267 1.00 91.56 96 GLN A CA 1
ATOM 785 C C . GLN A 1 96 ? 19.747 1.792 -5.913 1.00 91.56 96 GLN A C 1
ATOM 787 O O . GLN A 1 96 ? 20.282 2.469 -5.040 1.00 91.56 96 GLN A O 1
ATOM 792 N N . ILE A 1 97 ? 18.620 2.180 -6.523 1.00 90.69 97 ILE A N 1
ATOM 793 C CA . ILE A 1 97 ? 17.916 3.433 -6.195 1.00 90.69 97 ILE A CA 1
ATOM 794 C C . ILE A 1 97 ? 17.526 3.463 -4.709 1.00 90.69 97 ILE A C 1
ATOM 796 O O . ILE A 1 97 ? 17.802 4.434 -4.010 1.00 90.69 97 ILE A O 1
ATOM 800 N N . LYS A 1 98 ? 16.935 2.376 -4.199 1.00 87.62 98 LYS A N 1
ATOM 801 C CA . LYS A 1 98 ? 16.538 2.277 -2.785 1.00 87.62 98 LYS A CA 1
ATOM 802 C C . LYS A 1 98 ? 17.724 2.350 -1.820 1.00 87.62 98 LYS A C 1
ATOM 804 O O . LYS A 1 98 ? 17.586 2.933 -0.750 1.00 87.62 98 LYS A O 1
ATOM 809 N N . GLN A 1 99 ? 18.865 1.757 -2.172 1.00 85.00 99 GLN A N 1
ATOM 810 C CA . GLN A 1 99 ? 20.070 1.763 -1.333 1.00 85.00 99 GLN A CA 1
ATOM 811 C C . GLN A 1 99 ? 20.732 3.142 -1.259 1.00 85.00 99 GLN A C 1
ATOM 813 O O . GLN A 1 99 ? 21.277 3.496 -0.216 1.00 85.00 99 GLN A O 1
ATOM 818 N N . ASN A 1 100 ? 20.672 3.920 -2.340 1.00 79.50 100 ASN A N 1
ATOM 819 C CA . ASN A 1 100 ? 21.308 5.234 -2.400 1.00 79.50 100 ASN A CA 1
ATOM 820 C C . ASN A 1 100 ? 20.585 6.291 -1.549 1.00 79.50 100 ASN A C 1
ATOM 822 O O . ASN A 1 100 ? 21.236 7.194 -1.031 1.00 79.50 100 ASN A O 1
ATOM 826 N N . ASP A 1 101 ? 19.267 6.169 -1.369 1.00 71.25 101 ASP A N 1
ATOM 827 C CA . ASP A 1 101 ? 18.440 7.163 -0.674 1.00 71.25 101 ASP A CA 1
ATOM 828 C C . ASP A 1 101 ? 17.504 6.516 0.368 1.00 71.25 101 ASP A C 1
ATOM 830 O O . ASP A 1 101 ? 16.306 6.793 0.425 1.00 71.25 101 ASP A O 1
ATOM 834 N N . ILE A 1 102 ? 18.067 5.675 1.248 1.00 64.19 102 ILE A N 1
ATOM 835 C CA . ILE A 1 102 ? 17.339 4.965 2.326 1.00 64.19 102 ILE A CA 1
ATOM 836 C C . ILE A 1 102 ? 16.484 5.905 3.197 1.00 64.19 102 ILE A C 1
ATOM 838 O O . ILE A 1 102 ? 15.453 5.490 3.728 1.00 64.19 102 ILE A O 1
ATOM 842 N N . HIS A 1 103 ? 16.891 7.168 3.348 1.00 62.44 103 HIS A N 1
ATOM 843 C CA . HIS A 1 103 ? 16.235 8.128 4.236 1.00 62.44 103 HIS A CA 1
ATOM 844 C C . HIS A 1 103 ? 15.198 9.037 3.552 1.00 62.44 103 HIS A C 1
ATOM 846 O O . HIS A 1 103 ? 14.428 9.683 4.260 1.00 62.44 103 HIS A O 1
ATOM 852 N N . ASP A 1 104 ? 15.129 9.083 2.213 1.00 72.88 104 ASP A N 1
ATOM 853 C CA . ASP A 1 104 ? 14.182 9.940 1.480 1.00 72.88 104 ASP A CA 1
ATOM 854 C C . ASP A 1 104 ? 13.296 9.127 0.528 1.00 72.88 104 ASP A C 1
ATOM 856 O O . ASP A 1 104 ? 13.468 9.090 -0.694 1.00 72.88 104 ASP A O 1
ATOM 860 N N . LEU A 1 105 ? 12.265 8.508 1.105 1.00 70.94 105 LEU A N 1
ATOM 861 C CA . LEU A 1 105 ? 11.271 7.738 0.356 1.00 70.94 105 LEU A CA 1
ATOM 862 C C . LEU A 1 105 ? 10.530 8.579 -0.705 1.00 70.94 105 LEU A C 1
ATOM 864 O O . LEU A 1 105 ? 10.080 8.032 -1.718 1.00 70.94 105 LEU A O 1
ATOM 868 N N . LYS A 1 106 ? 10.419 9.906 -0.523 1.00 72.69 106 LYS A N 1
ATOM 869 C CA . LYS A 1 106 ? 9.765 10.801 -1.497 1.00 72.69 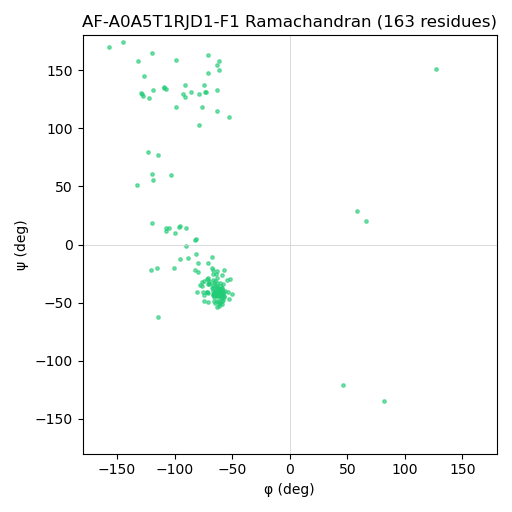106 LYS A CA 1
ATOM 870 C C . LYS A 1 106 ? 10.628 11.046 -2.727 1.00 72.69 106 LYS A C 1
ATOM 872 O O . LYS A 1 106 ? 10.075 11.225 -3.817 1.00 72.69 106 LYS A O 1
ATOM 877 N N . LYS A 1 107 ? 11.947 11.040 -2.574 1.00 80.50 107 LYS A N 1
ATOM 878 C CA . LYS A 1 107 ? 12.888 11.057 -3.692 1.00 80.50 107 LYS A CA 1
ATOM 879 C C . LYS A 1 107 ? 12.942 9.688 -4.370 1.00 80.50 107 LYS A C 1
ATOM 881 O O . LYS A 1 107 ? 12.704 9.605 -5.577 1.00 80.50 107 LYS A O 1
ATOM 886 N N . VAL A 1 108 ? 13.088 8.616 -3.586 1.00 86.50 108 VAL A N 1
ATOM 887 C CA . VAL A 1 108 ? 13.131 7.222 -4.070 1.00 86.50 108 VAL A CA 1
ATOM 888 C C . VAL A 1 108 ? 11.924 6.885 -4.949 1.00 86.50 108 VAL A C 1
ATOM 890 O O . VAL A 1 108 ? 12.097 6.361 -6.048 1.00 86.50 108 VAL A O 1
ATOM 893 N N . ARG A 1 109 ? 10.693 7.236 -4.544 1.00 88.94 109 ARG A N 1
ATOM 894 C CA . ARG A 1 109 ? 9.491 6.977 -5.369 1.00 88.94 109 ARG A CA 1
ATOM 895 C C . ARG A 1 109 ? 9.555 7.644 -6.748 1.00 88.94 109 ARG A C 1
ATOM 897 O O . ARG A 1 109 ? 9.092 7.068 -7.732 1.00 88.94 109 ARG A O 1
ATOM 904 N N . GLY A 1 110 ? 10.114 8.854 -6.827 1.00 90.94 110 GLY A N 1
ATOM 905 C CA . GLY A 1 110 ? 10.243 9.606 -8.073 1.00 90.94 110 GLY A CA 1
ATOM 906 C C . GLY A 1 110 ? 11.281 8.981 -8.998 1.00 90.94 110 GLY A C 1
ATOM 907 O O . GLY A 1 110 ? 11.040 8.835 -10.196 1.00 90.94 110 GLY A O 1
ATOM 908 N N . GLU A 1 111 ? 12.408 8.555 -8.433 1.00 92.44 111 GLU A N 1
ATOM 909 C CA . GLU A 1 111 ? 13.472 7.870 -9.166 1.00 92.44 111 GLU A CA 1
ATOM 910 C C . GLU A 1 111 ? 13.024 6.503 -9.686 1.00 92.44 111 GLU A C 1
ATOM 912 O O . GLU A 1 111 ? 13.206 6.222 -10.871 1.00 92.44 111 GLU A O 1
ATOM 917 N N . ILE A 1 112 ? 12.346 5.700 -8.857 1.00 93.00 112 ILE A N 1
ATOM 918 C CA . ILE A 1 112 ? 11.759 4.418 -9.274 1.00 93.00 112 ILE A CA 1
ATOM 919 C C . ILE A 1 112 ? 10.760 4.636 -10.414 1.00 93.00 112 ILE A C 1
ATOM 921 O O . ILE A 1 112 ? 10.846 3.969 -11.445 1.00 93.00 112 ILE A O 1
ATOM 925 N N . PHE A 1 113 ? 9.841 5.598 -10.276 1.00 94.00 113 PHE A N 1
ATOM 926 C CA . PHE A 1 113 ? 8.884 5.918 -11.337 1.00 94.00 113 PHE A CA 1
ATOM 927 C C . PHE A 1 113 ? 9.587 6.284 -12.652 1.00 94.00 113 PHE A C 1
ATOM 929 O O . PHE A 1 113 ? 9.219 5.780 -13.714 1.00 94.00 113 PHE A O 1
ATOM 936 N N . ASN A 1 114 ? 10.621 7.126 -12.593 1.00 92.88 114 ASN A N 1
ATOM 937 C CA . ASN A 1 114 ? 11.380 7.533 -13.773 1.00 92.88 114 ASN A CA 1
ATOM 938 C C . ASN A 1 114 ? 12.165 6.369 -14.396 1.00 92.88 114 ASN A C 1
ATOM 940 O O . ASN A 1 114 ? 12.184 6.247 -15.622 1.00 92.88 114 ASN A O 1
ATOM 944 N N . ALA A 1 115 ? 12.770 5.499 -13.584 1.00 93.50 115 ALA A N 1
ATOM 945 C CA . ALA A 1 115 ? 13.480 4.311 -14.051 1.00 93.50 115 ALA A CA 1
ATOM 946 C C . ALA A 1 115 ? 12.535 3.358 -14.797 1.00 93.50 115 ALA A C 1
ATOM 948 O O . ALA A 1 115 ? 12.786 3.018 -15.954 1.00 93.50 115 ALA A O 1
ATOM 949 N N . LEU A 1 116 ? 11.390 3.029 -14.194 1.00 93.44 116 LEU A N 1
ATOM 950 C CA . LEU A 1 116 ? 10.366 2.177 -14.803 1.00 93.44 116 LEU A CA 1
ATOM 951 C C . LEU A 1 116 ? 9.802 2.786 -16.091 1.00 93.44 116 LEU A C 1
ATOM 953 O O . LEU A 1 116 ? 9.677 2.112 -17.113 1.00 93.44 116 LEU A O 1
ATOM 957 N N . LYS A 1 117 ? 9.514 4.090 -16.075 1.00 92.06 117 LYS A N 1
ATOM 958 C CA . LYS A 1 117 ? 9.061 4.847 -17.248 1.00 92.06 117 LYS A CA 1
ATOM 959 C C . LYS A 1 117 ? 10.065 4.781 -18.399 1.00 92.06 117 LYS A C 1
ATOM 961 O O . LYS A 1 117 ? 9.671 4.628 -19.555 1.00 92.06 117 LYS A O 1
ATOM 966 N N . ASN A 1 118 ? 11.353 4.915 -18.100 1.00 92.06 118 ASN A N 1
ATOM 967 C CA . ASN A 1 118 ? 12.410 4.827 -19.101 1.00 92.06 118 ASN A CA 1
ATOM 968 C C . ASN A 1 118 ? 12.572 3.400 -19.629 1.00 92.06 118 ASN A C 1
ATOM 970 O O . ASN A 1 118 ? 12.799 3.242 -20.826 1.00 92.06 118 ASN A O 1
ATOM 974 N N . GLN A 1 119 ? 12.365 2.384 -18.789 1.00 93.50 119 GLN A N 1
ATOM 975 C CA . GLN A 1 119 ? 12.377 0.991 -19.227 1.00 93.50 119 GLN A CA 1
ATOM 976 C C . GLN A 1 119 ? 11.242 0.678 -20.211 1.00 93.50 119 GLN A C 1
ATOM 978 O O . GLN A 1 119 ? 11.465 0.034 -21.232 1.00 93.50 119 GLN A O 1
ATOM 983 N N . PHE A 1 120 ? 10.025 1.181 -19.983 1.00 92.44 120 PHE A N 1
ATOM 984 C CA . PHE A 1 120 ? 8.958 1.012 -20.977 1.00 92.44 120 PHE A CA 1
ATOM 985 C C . PHE A 1 120 ? 9.322 1.647 -22.325 1.00 92.44 120 PHE A C 1
ATOM 987 O O . PHE A 1 120 ? 9.061 1.057 -23.372 1.00 92.44 120 PHE A O 1
ATOM 994 N N . LYS A 1 121 ? 9.955 2.829 -22.311 1.00 90.56 121 LYS A N 1
ATOM 995 C CA . LYS A 1 121 ? 10.422 3.488 -23.540 1.00 90.56 121 LYS A CA 1
ATOM 996 C C . LYS A 1 121 ? 11.513 2.685 -24.247 1.00 90.56 121 LYS A C 1
ATOM 998 O O . LYS A 1 121 ? 11.462 2.581 -25.468 1.00 90.56 121 LYS A O 1
ATOM 1003 N N . SER A 1 122 ? 12.489 2.153 -23.509 1.00 89.75 122 SER A N 1
ATOM 1004 C CA . SER A 1 122 ? 13.598 1.386 -24.091 1.00 89.75 122 SER A CA 1
ATOM 1005 C C . SER A 1 122 ? 13.116 0.076 -24.720 1.00 89.75 122 SER A C 1
ATOM 1007 O O . SER A 1 122 ? 13.630 -0.315 -25.762 1.00 89.75 122 SER A O 1
ATOM 1009 N N . GLU A 1 123 ? 12.078 -0.547 -24.156 1.00 90.69 123 GLU A N 1
ATOM 1010 C CA . GLU A 1 123 ? 11.410 -1.724 -24.729 1.00 90.69 123 GLU A CA 1
ATOM 1011 C C . GLU A 1 123 ? 10.383 -1.378 -25.828 1.00 90.69 123 GLU A C 1
ATOM 1013 O O . GLU A 1 123 ? 9.685 -2.265 -26.317 1.00 90.69 123 GLU A O 1
ATOM 1018 N N . GLY A 1 124 ? 10.256 -0.104 -26.224 1.00 86.69 124 GLY A N 1
ATOM 1019 C CA . GLY A 1 124 ? 9.324 0.328 -27.272 1.00 86.69 124 GLY A CA 1
ATOM 1020 C C . GLY A 1 124 ? 7.843 0.158 -26.905 1.00 86.69 124 GLY A C 1
ATOM 1021 O O . GLY A 1 124 ? 6.989 0.110 -27.789 1.00 86.69 124 GLY A O 1
ATOM 1022 N N . LYS A 1 125 ? 7.522 0.055 -25.611 1.00 85.00 125 LYS A N 1
ATOM 1023 C CA . LYS A 1 125 ? 6.166 -0.172 -25.104 1.00 85.00 125 LYS A CA 1
ATOM 1024 C C . LYS A 1 125 ? 5.454 1.153 -24.840 1.00 85.00 125 LYS A C 1
ATOM 1026 O O . LYS A 1 125 ? 6.008 2.077 -24.241 1.00 85.00 125 LYS A O 1
ATOM 1031 N N . THR A 1 126 ? 4.183 1.238 -25.225 1.00 76.81 126 THR A N 1
ATOM 1032 C CA . THR A 1 126 ? 3.295 2.296 -24.732 1.00 76.81 126 THR A CA 1
ATOM 1033 C C . THR A 1 126 ? 2.922 1.995 -23.286 1.00 76.81 126 THR A C 1
ATOM 1035 O O . THR A 1 126 ? 2.524 0.879 -22.966 1.00 76.81 126 THR A O 1
ATOM 1038 N N . TYR A 1 127 ? 3.043 2.987 -22.407 1.00 77.25 127 TYR A N 1
ATOM 1039 C CA . TYR A 1 127 ? 2.788 2.818 -20.982 1.00 77.25 127 TYR A CA 1
ATOM 1040 C C . TYR A 1 127 ? 1.808 3.878 -20.477 1.00 77.25 127 TYR A C 1
ATOM 1042 O O . TYR A 1 127 ? 1.993 5.078 -20.679 1.00 77.25 127 TYR A O 1
ATOM 1050 N N . TYR A 1 128 ? 0.773 3.421 -19.775 1.00 83.62 128 TYR A N 1
ATOM 1051 C CA . TYR A 1 128 ? -0.220 4.261 -19.100 1.00 83.62 128 TYR A CA 1
ATOM 1052 C C . TYR A 1 128 ? -0.184 3.990 -17.600 1.00 83.62 128 TYR A C 1
ATOM 1054 O O . TYR A 1 128 ? -1.175 3.611 -16.985 1.00 83.62 128 TYR A O 1
ATOM 1062 N N . ILE A 1 129 ? 1.004 4.139 -17.019 1.00 84.88 129 ILE A N 1
ATOM 1063 C CA . ILE A 1 129 ? 1.247 3.795 -15.616 1.00 84.88 129 ILE A CA 1
ATOM 1064 C C . ILE A 1 129 ? 1.003 4.974 -14.667 1.00 84.88 129 ILE A C 1
ATOM 1066 O O . ILE A 1 129 ? 1.136 4.798 -13.469 1.00 84.88 129 ILE A O 1
ATOM 1070 N N . GLY A 1 130 ? 0.640 6.159 -15.165 1.00 84.81 130 GLY A N 1
ATOM 1071 C CA . GLY A 1 130 ? 0.440 7.378 -14.371 1.00 84.81 130 GLY A CA 1
ATOM 1072 C C . GLY A 1 130 ? 1.251 8.560 -14.904 1.00 84.81 130 GLY A C 1
ATOM 1073 O O . GLY A 1 130 ? 2.301 8.382 -15.521 1.00 84.81 130 GLY A O 1
ATOM 1074 N N . SER A 1 131 ? 0.756 9.783 -14.694 1.00 86.69 131 SER A N 1
ATOM 1075 C CA . SER A 1 131 ? 1.433 11.016 -15.128 1.00 86.69 131 SER A CA 1
ATOM 1076 C C . SER A 1 131 ? 2.569 11.442 -14.191 1.00 86.69 131 SER A C 1
ATOM 1078 O O . SER A 1 131 ? 3.493 12.131 -14.623 1.00 86.69 131 SER A O 1
ATOM 1080 N 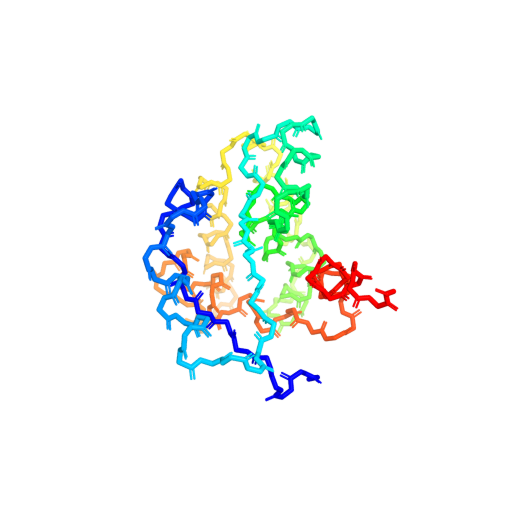N . ASN A 1 132 ? 2.521 11.013 -12.930 1.00 90.12 132 ASN A N 1
ATOM 1081 C CA . ASN A 1 132 ? 3.513 11.271 -11.892 1.00 90.12 132 ASN A CA 1
ATOM 1082 C C . ASN A 1 132 ? 3.641 10.052 -10.956 1.00 90.12 132 ASN A C 1
ATOM 1084 O O . ASN A 1 132 ? 2.879 9.087 -11.079 1.00 90.12 132 ASN A O 1
ATOM 1088 N N . ALA A 1 133 ? 4.596 10.111 -10.023 1.00 90.88 133 ALA A N 1
ATOM 1089 C CA . ALA A 1 133 ? 4.848 9.031 -9.070 1.00 90.88 133 ALA A CA 1
ATOM 1090 C C . ALA A 1 133 ? 3.601 8.685 -8.237 1.00 90.88 133 ALA A C 1
ATOM 1092 O O . ALA A 1 133 ? 3.257 7.514 -8.133 1.00 90.88 133 ALA A O 1
ATOM 1093 N N . ASP A 1 134 ? 2.864 9.675 -7.725 1.00 90.81 134 ASP A N 1
ATOM 1094 C CA . ASP A 1 134 ? 1.669 9.430 -6.901 1.00 90.81 134 ASP A CA 1
ATOM 1095 C C . ASP A 1 134 ? 0.563 8.704 -7.686 1.00 90.81 134 ASP A C 1
ATOM 1097 O O . ASP A 1 134 ? -0.034 7.735 -7.212 1.00 90.81 134 ASP A O 1
ATOM 1101 N N . GLY A 1 135 ? 0.322 9.129 -8.929 1.00 91.00 135 GLY A N 1
ATOM 1102 C CA . GLY A 1 135 ? -0.617 8.484 -9.839 1.00 91.00 135 GLY A CA 1
ATOM 1103 C C . GLY A 1 135 ? -0.211 7.047 -10.156 1.00 91.00 135 GLY A C 1
ATOM 1104 O O . GLY A 1 135 ? -1.079 6.175 -10.212 1.00 91.00 135 GLY A O 1
ATOM 1105 N N . PHE A 1 136 ? 1.093 6.792 -10.295 1.00 93.25 136 PHE A N 1
ATOM 1106 C CA . PHE A 1 136 ? 1.643 5.452 -10.478 1.00 93.25 136 PHE A CA 1
ATOM 1107 C C . PHE A 1 136 ? 1.435 4.551 -9.267 1.00 93.25 136 PHE A C 1
ATOM 1109 O O . PHE A 1 136 ? 0.883 3.458 -9.409 1.00 93.25 136 PHE A O 1
ATOM 1116 N N . LEU A 1 137 ? 1.787 5.020 -8.075 1.00 92.31 137 LEU A N 1
ATOM 1117 C CA . LEU A 1 137 ? 1.594 4.262 -6.843 1.00 92.31 137 LEU A CA 1
ATOM 1118 C C . LEU A 1 137 ? 0.111 3.909 -6.638 1.00 92.31 137 LEU A C 1
ATOM 1120 O O . LEU A 1 137 ? -0.244 2.737 -6.493 1.00 92.31 137 LEU A O 1
ATOM 1124 N N . LYS A 1 138 ? -0.771 4.912 -6.718 1.00 91.06 138 LYS A N 1
ATOM 1125 C CA . LYS A 1 138 ? -2.203 4.754 -6.432 1.00 91.06 138 LYS A CA 1
ATOM 1126 C C . LYS A 1 138 ? -2.961 3.968 -7.502 1.00 91.06 138 LYS A C 1
ATOM 1128 O O . LYS A 1 138 ? -3.835 3.176 -7.168 1.00 91.06 138 LYS A O 1
ATOM 1133 N N . SER A 1 139 ? -2.676 4.203 -8.782 1.00 90.38 139 SER A N 1
ATOM 1134 C CA . SER A 1 139 ? -3.503 3.672 -9.884 1.00 90.38 139 SER A CA 1
ATOM 1135 C C . SER A 1 139 ? -2.917 2.426 -10.540 1.00 90.38 139 SER A C 1
ATOM 1137 O O . SER A 1 139 ? -3.645 1.688 -11.214 1.00 90.38 139 SER A O 1
ATOM 1139 N N . THR A 1 140 ? -1.613 2.199 -10.368 1.00 93.44 140 THR A N 1
ATOM 1140 C CA . THR A 1 140 ? -0.888 1.107 -11.019 1.00 93.44 140 THR A CA 1
ATOM 1141 C C . THR A 1 140 ? -0.396 0.096 -9.997 1.00 93.44 140 THR A C 1
ATOM 1143 O O . THR A 1 140 ? -0.875 -1.034 -10.032 1.00 93.44 140 THR A O 1
ATOM 1146 N N . LEU A 1 141 ? 0.483 0.477 -9.061 1.00 94.50 141 LEU A N 1
ATOM 1147 C CA . LEU A 1 141 ? 1.042 -0.487 -8.100 1.00 94.50 141 LEU A CA 1
ATOM 1148 C C . LEU A 1 141 ? -0.001 -1.041 -7.130 1.00 94.50 141 LEU A C 1
ATOM 1150 O O . LEU A 1 141 ? 0.040 -2.225 -6.818 1.00 94.50 141 LEU A O 1
ATOM 1154 N N . CYS A 1 142 ? -0.989 -0.242 -6.722 1.00 93.62 142 CYS A N 1
ATOM 1155 C CA . CYS A 1 142 ? -2.062 -0.713 -5.841 1.00 93.62 142 CYS A CA 1
ATOM 1156 C C . CYS A 1 142 ? -2.784 -1.966 -6.381 1.00 93.62 142 CYS A C 1
ATOM 1158 O O . CYS A 1 142 ? -3.188 -2.821 -5.600 1.00 93.62 142 CYS A O 1
ATOM 1160 N N . LYS A 1 143 ? -2.873 -2.138 -7.710 1.00 94.75 143 LYS A N 1
ATOM 1161 C CA . LYS A 1 143 ? -3.497 -3.316 -8.345 1.00 94.75 143 LYS A CA 1
ATOM 1162 C C . LYS A 1 143 ? -2.728 -4.621 -8.121 1.00 94.75 143 LYS A C 1
ATOM 1164 O O . LYS A 1 143 ? -3.300 -5.689 -8.305 1.00 94.75 143 LYS A O 1
ATOM 1169 N N . TYR A 1 144 ? -1.448 -4.532 -7.771 1.00 96.38 144 TYR A N 1
ATOM 1170 C CA . TYR A 1 144 ? -0.584 -5.682 -7.508 1.00 96.38 144 TYR A CA 1
ATOM 1171 C C . TYR A 1 144 ? -0.646 -6.131 -6.044 1.00 96.38 144 TYR A C 1
ATOM 1173 O O . TYR A 1 144 ? -0.201 -7.230 -5.731 1.00 96.38 144 TYR A O 1
ATOM 1181 N N . ILE A 1 145 ? -1.244 -5.331 -5.153 1.00 95.56 145 ILE A N 1
ATOM 1182 C CA . ILE A 1 145 ? -1.585 -5.772 -3.799 1.00 95.56 145 ILE A CA 1
ATOM 1183 C C . ILE A 1 145 ? -2.865 -6.612 -3.896 1.00 95.56 145 ILE A C 1
ATOM 1185 O O . ILE A 1 145 ? -3.964 -6.082 -4.053 1.00 95.56 145 ILE A O 1
ATOM 1189 N N . THR A 1 146 ? -2.712 -7.933 -3.818 1.00 95.38 146 THR A N 1
ATOM 1190 C CA . THR A 1 146 ? -3.804 -8.916 -3.921 1.00 95.38 146 THR A CA 1
ATOM 1191 C C . THR A 1 146 ? -3.892 -9.747 -2.649 1.00 95.38 146 THR A C 1
ATOM 1193 O O . THR A 1 146 ? -2.947 -9.755 -1.871 1.00 95.38 146 THR A O 1
ATOM 1196 N N . GLU A 1 147 ? -4.992 -10.474 -2.427 1.00 94.88 147 GLU A N 1
ATOM 1197 C CA . GLU A 1 147 ? -5.192 -11.244 -1.183 1.00 94.88 147 GLU A CA 1
ATOM 1198 C C . GLU A 1 147 ? -4.075 -12.273 -0.904 1.00 94.88 147 GLU A C 1
ATOM 1200 O O . GLU A 1 147 ? -3.837 -12.648 0.246 1.00 94.88 147 GLU A O 1
ATOM 1205 N N . ASP A 1 148 ? -3.345 -12.683 -1.943 1.00 95.25 148 ASP A N 1
ATOM 1206 C CA . ASP A 1 148 ? -2.238 -13.626 -1.838 1.00 95.25 148 ASP A CA 1
ATOM 1207 C C . ASP A 1 148 ? -0.914 -12.983 -1.403 1.00 95.25 148 ASP A C 1
ATOM 1209 O O . ASP A 1 148 ? -0.067 -13.693 -0.842 1.00 95.25 148 ASP A O 1
ATOM 1213 N N . THR A 1 149 ? -0.737 -11.669 -1.586 1.00 96.94 149 THR A N 1
ATOM 1214 C CA . THR A 1 149 ? 0.521 -10.986 -1.253 1.00 96.94 149 THR A CA 1
ATOM 1215 C C . THR A 1 149 ? 0.731 -10.890 0.251 1.00 96.94 149 THR A C 1
ATOM 1217 O O . THR A 1 149 ? -0.210 -10.752 1.042 1.00 96.94 149 THR A O 1
ATOM 1220 N N . LYS A 1 150 ? 1.996 -10.940 0.673 1.00 97.00 150 LYS A N 1
ATOM 1221 C CA . LYS A 1 150 ? 2.379 -10.714 2.072 1.00 97.00 150 LYS A CA 1
ATOM 1222 C C . LYS A 1 150 ? 1.964 -9.317 2.514 1.00 97.00 150 LYS A C 1
ATOM 1224 O O . LYS A 1 150 ? 1.442 -9.180 3.614 1.00 97.00 150 LYS A O 1
ATOM 1229 N N . ILE A 1 151 ? 2.113 -8.316 1.644 1.00 96.19 151 ILE A N 1
ATOM 1230 C CA . ILE A 1 151 ? 1.689 -6.939 1.932 1.00 96.19 151 ILE A CA 1
ATOM 1231 C C . ILE A 1 151 ? 0.191 -6.828 2.216 1.00 96.19 151 ILE A C 1
ATOM 1233 O O . ILE A 1 151 ? -0.192 -6.157 3.175 1.00 96.19 151 ILE A O 1
A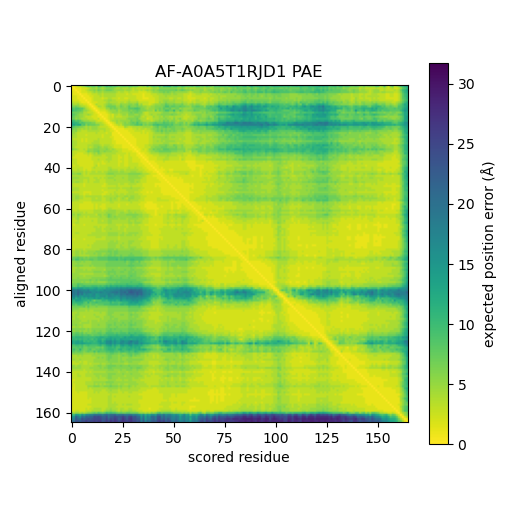TOM 1237 N N . TYR A 1 152 ? -0.667 -7.499 1.442 1.00 96.12 152 TYR A N 1
ATOM 1238 C CA . TYR A 1 152 ? -2.099 -7.493 1.734 1.00 96.12 152 TYR A CA 1
ATOM 1239 C C . TYR A 1 152 ? -2.389 -8.134 3.088 1.00 96.12 152 TYR A C 1
ATOM 1241 O O . TYR A 1 152 ? -3.092 -7.547 3.905 1.00 96.12 152 TYR A O 1
ATOM 1249 N N . LYS A 1 153 ? -1.820 -9.318 3.343 1.00 96.19 153 LYS A N 1
ATOM 1250 C CA . LYS A 1 153 ? -2.003 -10.057 4.601 1.00 96.19 153 LYS A CA 1
ATOM 1251 C C . LYS A 1 153 ? -1.509 -9.257 5.806 1.00 96.19 153 LYS A C 1
ATOM 1253 O O . LYS A 1 153 ? -2.148 -9.276 6.854 1.00 96.19 153 LYS A O 1
ATOM 1258 N N . GLU A 1 154 ? -0.404 -8.528 5.655 1.00 95.56 154 GLU A N 1
ATOM 1259 C CA . GLU A 1 154 ? 0.116 -7.632 6.686 1.00 95.56 154 GLU A CA 1
ATOM 1260 C C . GLU A 1 154 ? -0.876 -6.501 6.984 1.00 95.56 154 GLU A C 1
ATOM 1262 O O . GLU A 1 154 ? -1.283 -6.340 8.133 1.00 95.56 154 GLU A O 1
ATOM 1267 N N . LEU A 1 155 ? -1.312 -5.757 5.961 1.00 94.94 155 LEU A N 1
ATOM 1268 C CA . LEU A 1 155 ? -2.277 -4.660 6.115 1.00 94.94 155 LEU A CA 1
ATOM 1269 C C . LEU A 1 155 ? -3.616 -5.150 6.681 1.00 94.94 155 LEU A C 1
ATOM 1271 O O . LEU A 1 155 ? -4.179 -4.524 7.578 1.00 94.94 155 LEU A O 1
ATOM 1275 N N . GLU A 1 156 ? -4.106 -6.290 6.199 1.00 95.19 156 GLU A N 1
ATOM 1276 C CA . GLU A 1 156 ? -5.323 -6.929 6.694 1.00 95.19 156 GLU A CA 1
ATOM 1277 C C . GLU A 1 156 ? -5.203 -7.270 8.184 1.00 95.19 156 GLU A C 1
ATOM 1279 O O . GLU A 1 156 ? -6.097 -6.947 8.967 1.00 95.19 156 GLU A O 1
ATOM 1284 N N . ASN A 1 157 ? -4.081 -7.860 8.599 1.00 94.12 157 ASN A N 1
ATOM 1285 C CA . ASN A 1 157 ? -3.837 -8.192 9.997 1.00 94.12 157 ASN A CA 1
ATOM 1286 C C . ASN A 1 157 ? -3.681 -6.942 10.881 1.00 94.12 157 ASN A C 1
ATOM 1288 O O . ASN A 1 157 ? -4.187 -6.924 12.001 1.00 94.12 157 ASN A O 1
ATOM 1292 N N . ILE A 1 158 ? -3.037 -5.878 10.389 1.00 93.00 158 ILE A N 1
ATOM 1293 C CA . ILE A 1 158 ? -2.926 -4.607 11.123 1.00 93.00 158 ILE A CA 1
ATOM 1294 C C . ILE A 1 158 ? -4.318 -4.015 11.384 1.00 93.00 158 ILE A C 1
ATOM 1296 O O . ILE A 1 158 ? -4.620 -3.628 12.511 1.00 93.00 158 ILE A O 1
ATOM 1300 N N . ILE A 1 159 ? -5.166 -3.953 10.354 1.00 91.56 159 ILE A N 1
ATOM 1301 C CA . ILE A 1 159 ? -6.453 -3.245 10.410 1.00 91.56 159 ILE A CA 1
ATOM 1302 C C . ILE A 1 159 ? -7.535 -4.089 11.105 1.00 91.56 159 ILE A C 1
ATOM 1304 O O . ILE A 1 159 ? -8.332 -3.567 11.888 1.00 91.56 159 ILE A O 1
ATOM 1308 N N . PHE A 1 160 ? -7.577 -5.396 10.833 1.00 90.94 160 PHE A N 1
ATOM 1309 C CA . PHE A 1 160 ? -8.657 -6.282 11.278 1.00 90.94 160 PHE A CA 1
ATOM 1310 C C . PHE A 1 160 ? -8.214 -7.362 12.271 1.00 90.94 160 PHE A C 1
ATOM 1312 O O . PHE A 1 160 ? -9.055 -7.883 12.999 1.00 90.94 160 PHE A O 1
ATOM 1319 N N . GLY A 1 161 ? -6.922 -7.692 12.345 1.00 83.50 161 GLY A N 1
ATOM 1320 C CA . GLY A 1 161 ? -6.414 -8.798 13.167 1.00 83.50 161 GLY A CA 1
ATOM 1321 C C . GLY A 1 161 ? -6.462 -8.543 14.675 1.00 83.50 161 GLY A C 1
ATOM 1322 O O . GLY A 1 161 ? -6.650 -9.480 15.442 1.00 83.50 161 GLY A O 1
ATOM 1323 N N . LYS A 1 162 ? -6.375 -7.281 15.115 1.00 62.31 162 LYS A N 1
ATOM 1324 C CA . LYS A 1 162 ? -6.423 -6.905 16.544 1.00 62.31 162 LYS A CA 1
ATOM 1325 C C . LYS A 1 162 ? -7.839 -6.794 17.137 1.00 62.31 162 LYS A C 1
ATOM 1327 O O . LYS A 1 162 ? -7.979 -6.386 18.280 1.00 62.31 162 LYS A O 1
ATOM 1332 N N . ASN A 1 163 ? -8.889 -7.109 16.374 1.00 46.47 163 ASN A N 1
ATOM 1333 C CA . ASN A 1 163 ? -10.285 -6.822 16.737 1.00 46.47 163 ASN A CA 1
ATOM 1334 C C . ASN A 1 163 ? -11.189 -8.068 16.853 1.00 46.47 163 ASN A C 1
ATOM 1336 O O . ASN A 1 163 ? -12.408 -7.914 16.791 1.00 46.47 163 ASN A O 1
ATOM 1340 N N . ASN A 1 164 ? -10.615 -9.269 16.990 1.00 34.09 164 ASN A N 1
ATOM 1341 C CA . ASN A 1 164 ? -11.360 -10.537 17.066 1.00 34.09 164 ASN A CA 1
ATOM 1342 C C . ASN A 1 164 ? -11.453 -11.160 18.473 1.00 34.09 164 ASN A C 1
ATOM 1344 O O . ASN A 1 164 ? -11.875 -12.311 18.565 1.00 34.09 164 ASN A O 1
ATOM 1348 N N . ASP A 1 165 ? -11.134 -10.407 19.529 1.00 33.34 165 ASP A N 1
ATOM 1349 C CA . ASP A 1 165 ? -11.437 -10.787 20.918 1.00 33.34 165 ASP A CA 1
ATOM 1350 C C . ASP A 1 165 ? -12.543 -9.891 21.497 1.00 33.34 165 ASP A C 1
ATOM 1352 O O . ASP A 1 165 ? -12.443 -8.647 21.344 1.00 33.34 165 ASP A O 1
#

Organism: Campylobacter coli (NCBI:txid195)

Foldseek 3Di:
DCPPDDDDDLPDPVLLLDPPNVVVVVCCVVCVPDDDAAEDECAPDDPVNCVVCVVVRHQYAPHRDPLCLLPPLQLLLLLLVVQAPPSVVLSVVLVVLCVVCVPCSVVSLQVNVVSVVVRCVVVVHDDPQAPGSVSNSVVPSVVSLDPPDPSVVRVCCSRPVVPPD

Radius of gyration: 18.57 Å; Cα contacts (8 Å, |Δi|>4): 144; chains: 1; bounding box: 46×30×52 Å

Mean predicted aligned error: 5.33 Å

Secondary structure (DSSP, 8-state):
--TT--------HHHHT-TT-HHHHHHHHH-TTS---EEE--TT--HHHHHHHHHTTEEE-SSSSHHHHHT-HHHHHHHHHHH-TTHHHHHHHHHHHHHHTTT-HHHHHHHHHHHHHHHHHHTT----S-SSHHHHHHHTGGGG--TTSHHHHHHHHHHHGGG--

Solvent-accessible surface area (backbone atoms only — not comparable to full-atom values): 995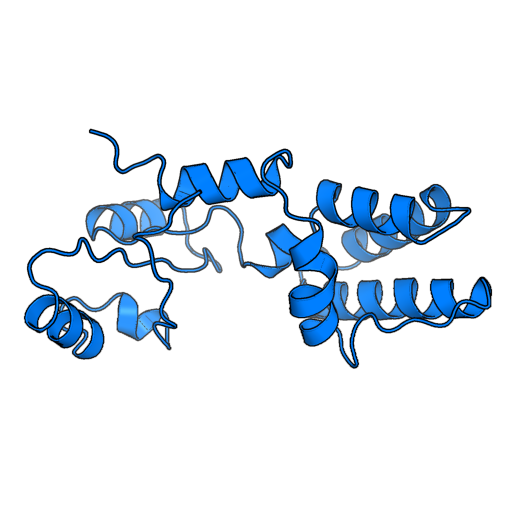0 Å² total; per-residue (Å²): 141,63,92,90,63,82,91,72,91,76,75,56,68,76,54,63,72,42,93,76,32,62,69,58,55,49,47,45,68,76,37,74,90,56,90,84,75,50,75,42,64,27,60,85,64,48,76,64,57,48,51,56,38,43,75,70,59,31,46,63,45,93,48,49,39,71,63,61,61,48,66,27,69,72,39,48,48,56,51,31,62,77,71,40,92,64,26,65,63,52,50,54,53,46,51,52,50,46,66,76,37,73,88,39,65,77,58,36,46,46,53,48,43,50,52,54,55,49,50,34,54,75,71,72,44,90,78,90,54,53,95,46,45,68,45,21,45,67,71,40,42,46,74,59,60,36,87,86,35,68,67,35,50,49,54,49,40,65,76,54,56,84,68,81,124

Sequence (165 aa):
KYPKVTFIAGGNCEDLKKDDNQSVKLLEYILPKTKIIKLIDRDTHTDEEIKDLNNQNIIVLNKANLETYLLDDEILELFCQNNFTDYLKVLEQIKQIKQNDIHDLKKVRGEIFNALKNQFKSEGKTYYIGSNADGFLKSTLCKYITEDTKIYKELENIIFGKNND

pLDDT: mean 88.7, std 9.52, range [33.34, 97.38]